Protein AF-A0A3C0A001-F1 (afdb_monomer_lite)

Foldseek 3Di:
DWDWEAPDAQKIKIFDDPDPPDPQDHDDPPQWQFKFKWKAWPEDDPDPVRIDTDDTDRHPIDMDRHPDQAWTKMKMWIFTAGPVRDTDDIDDIDIYTHGD

Radius of gyration: 13.34 Å; chains: 1; bounding box: 35×30×30 Å

Secondary structure (DSSP, 8-state):
-EEEEEEETTEEEEEE-SSTTS-TTPPPPTTEEEEEEEEEETSS-SSGGGPEEEEEESSSPEEEE---SS-EEEEEEEEEEETT--EEEE---EEEEE--

pLDDT: mean 88.62, std 11.69, range [46.75, 97.75]

Sequence (100 aa):
MIKALCTGPKTVRIDWSPSHDSGDSAALPKGIDGVAIWVADGGIPSTKDKWRFLALDTNSPYIHNVRNDMTVTLAYKAQWFDKKKRMGPFGDPVIVAVTP

Structure (mmCIF, N/CA/C/O backbone):
data_AF-A0A3C0A001-F1
#
_entry.id   AF-A0A3C0A001-F1
#
loop_
_atom_site.group_PDB
_atom_site.id
_atom_site.type_symbol
_atom_site.label_atom_id
_atom_site.label_alt_id
_atom_site.label_comp_id
_atom_site.label_asym_id
_atom_site.label_entity_id
_atom_site.label_seq_id
_atom_site.pdbx_PDB_ins_code
_atom_site.Cartn_x
_atom_site.Cartn_y
_atom_site.Cartn_z
_atom_site.occupancy
_atom_site.B_iso_or_equiv
_atom_site.auth_seq_id
_atom_site.auth_comp_id
_atom_site.auth_asym_id
_atom_site.auth_atom_id
_atom_site.pdbx_PDB_model_num
ATOM 1 N N . MET A 1 1 ? 10.011 4.326 -0.709 1.00 74.88 1 MET A N 1
ATOM 2 C CA . MET A 1 1 ? 9.176 3.713 0.340 1.00 74.88 1 MET A CA 1
ATOM 3 C C . MET A 1 1 ? 7.840 4.452 0.388 1.00 74.88 1 MET A C 1
ATOM 5 O O . MET A 1 1 ? 7.726 5.491 -0.255 1.00 74.88 1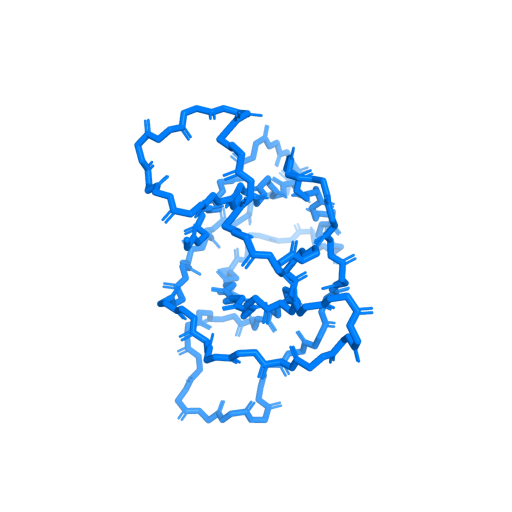 MET A O 1
ATOM 9 N N . ILE A 1 2 ? 6.826 3.890 1.052 1.00 88.31 2 ILE A N 1
ATOM 10 C CA . ILE A 1 2 ? 5.446 4.389 0.980 1.00 88.31 2 ILE A CA 1
ATOM 11 C C . ILE A 1 2 ? 5.108 5.386 2.092 1.00 88.31 2 ILE A C 1
ATOM 13 O O . ILE A 1 2 ? 5.662 5.321 3.187 1.00 88.31 2 ILE A O 1
ATOM 17 N N . LYS A 1 3 ? 4.151 6.266 1.812 1.00 91.31 3 LYS A N 1
ATOM 18 C CA . LYS A 1 3 ? 3.402 7.082 2.771 1.00 91.31 3 LYS A CA 1
ATOM 19 C C . LYS A 1 3 ? 1.920 6.815 2.532 1.00 91.31 3 LYS A C 1
ATOM 21 O O . LYS A 1 3 ? 1.510 6.625 1.393 1.00 91.31 3 LYS A O 1
ATOM 26 N N . ALA A 1 4 ? 1.119 6.778 3.589 1.00 92.38 4 ALA A N 1
ATOM 27 C CA . ALA A 1 4 ? -0.319 6.587 3.464 1.00 92.38 4 ALA A CA 1
ATOM 28 C C . ALA A 1 4 ? -1.052 7.607 4.333 1.00 92.38 4 ALA A C 1
ATOM 30 O O . ALA A 1 4 ? -0.659 7.842 5.475 1.00 92.38 4 ALA A O 1
ATOM 31 N N . LEU A 1 5 ? -2.093 8.225 3.780 1.00 93.12 5 LEU A N 1
ATOM 32 C CA . LEU A 1 5 ? -2.885 9.256 4.443 1.00 93.12 5 LEU A CA 1
ATOM 33 C C . LEU A 1 5 ? -4.372 9.029 4.175 1.00 93.12 5 LEU A C 1
ATOM 35 O O . LEU A 1 5 ? -4.767 8.724 3.052 1.00 93.12 5 LEU A O 1
ATOM 39 N N . CYS A 1 6 ? -5.206 9.213 5.199 1.00 92.50 6 CYS A N 1
ATOM 40 C CA . CYS A 1 6 ? -6.654 9.282 5.022 1.00 92.50 6 CYS A CA 1
ATOM 41 C C . CYS A 1 6 ? -6.998 10.644 4.403 1.00 92.50 6 CYS A C 1
ATOM 43 O O . CYS A 1 6 ? -6.782 11.675 5.037 1.00 92.50 6 CYS A O 1
ATOM 45 N N . THR A 1 7 ? -7.485 10.664 3.162 1.00 91.81 7 THR A N 1
ATOM 46 C CA . THR A 1 7 ? -7.760 11.904 2.407 1.00 91.81 7 THR A CA 1
ATOM 47 C C . THR A 1 7 ? -9.244 12.230 2.291 1.00 91.81 7 THR A C 1
ATOM 49 O O . THR A 1 7 ? -9.606 13.292 1.791 1.00 91.81 7 THR A O 1
ATOM 52 N N . GLY A 1 8 ? -10.110 11.342 2.769 1.00 88.31 8 GLY A N 1
ATOM 53 C CA . GLY A 1 8 ? -11.545 11.563 2.835 1.00 88.31 8 GLY A CA 1
ATOM 54 C C . GLY A 1 8 ? -12.261 10.391 3.500 1.00 88.31 8 GLY A C 1
ATOM 55 O O . GLY A 1 8 ? -11.602 9.423 3.895 1.00 88.31 8 GLY A O 1
ATOM 56 N N . PRO A 1 9 ? -13.600 10.462 3.589 1.00 89.31 9 PRO A N 1
ATOM 57 C CA . PRO A 1 9 ? -14.436 9.359 4.043 1.00 89.31 9 PRO A CA 1
ATOM 58 C C . PRO A 1 9 ? -14.030 8.072 3.330 1.00 89.31 9 PRO A C 1
ATOM 60 O O . PRO A 1 9 ? -14.026 8.011 2.094 1.00 89.31 9 PRO A O 1
ATOM 63 N N . LYS A 1 10 ? -13.609 7.065 4.100 1.00 92.12 10 LYS A N 1
ATOM 64 C CA . LYS A 1 10 ? -13.247 5.735 3.588 1.00 92.12 10 LYS A CA 1
ATOM 65 C C . LYS A 1 10 ? -12.151 5.725 2.514 1.00 92.12 10 LYS A C 1
ATOM 67 O O . LYS A 1 10 ? -12.029 4.749 1.777 1.00 92.12 10 LYS A O 1
ATOM 72 N N . THR A 1 11 ? -11.344 6.777 2.411 1.00 94.56 11 THR A N 1
ATOM 73 C CA . THR A 1 11 ? -10.388 6.933 1.310 1.00 94.56 11 THR A CA 1
ATOM 74 C C . THR A 1 11 ? -8.976 7.104 1.841 1.00 94.56 11 THR A C 1
ATOM 76 O O . THR A 1 11 ? -8.685 8.047 2.577 1.00 94.56 11 THR A O 1
ATOM 79 N N . VAL A 1 12 ? -8.081 6.202 1.433 1.00 95.75 12 VAL A N 1
ATOM 80 C CA . VAL A 1 12 ? -6.651 6.273 1.750 1.00 95.75 12 VAL A CA 1
ATOM 81 C C . VAL A 1 12 ? -5.858 6.516 0.476 1.00 95.75 12 VAL A C 1
ATOM 83 O O . VAL A 1 12 ? -5.905 5.715 -0.458 1.00 95.75 12 VAL A O 1
ATOM 86 N N . ARG A 1 13 ? -5.089 7.602 0.461 1.00 95.25 13 ARG A N 1
ATOM 87 C CA . ARG A 1 13 ? -4.069 7.870 -0.550 1.00 95.25 13 ARG A CA 1
ATOM 88 C C . ARG A 1 13 ? -2.762 7.217 -0.117 1.00 95.25 13 ARG A C 1
ATOM 90 O O . ARG A 1 13 ? -2.313 7.443 1.005 1.00 95.25 13 ARG A O 1
ATOM 97 N N . ILE A 1 14 ? -2.169 6.417 -0.997 1.00 94.25 14 ILE A N 1
ATOM 98 C CA . ILE A 1 14 ? -0.883 5.754 -0.786 1.00 94.25 14 ILE A CA 1
ATOM 99 C C . ILE A 1 14 ? 0.104 6.300 -1.811 1.00 94.25 14 ILE A C 1
ATOM 101 O O . ILE A 1 14 ? 0.066 5.942 -2.988 1.00 94.25 14 ILE A O 1
ATOM 105 N N . ASP A 1 15 ? 0.990 7.163 -1.341 1.00 91.88 15 ASP A N 1
ATOM 106 C CA . ASP A 1 15 ? 2.086 7.712 -2.120 1.00 91.88 15 ASP A CA 1
ATOM 107 C C . ASP A 1 15 ? 3.299 6.795 -2.016 1.00 91.88 15 ASP A C 1
ATOM 109 O O . ASP A 1 15 ? 3.634 6.287 -0.941 1.00 91.88 15 ASP A O 1
ATOM 113 N N . TRP A 1 16 ? 3.996 6.598 -3.126 1.00 88.06 16 TRP A N 1
ATOM 114 C CA . TRP A 1 16 ? 5.253 5.873 -3.128 1.00 88.06 16 TRP A CA 1
ATOM 115 C C . TRP A 1 16 ? 6.268 6.558 -4.026 1.00 88.06 16 TRP A C 1
ATOM 117 O O . TRP A 1 16 ? 5.984 7.015 -5.127 1.00 88.06 16 TRP A O 1
ATOM 127 N N . SER A 1 17 ? 7.495 6.619 -3.530 1.00 81.75 17 SER A N 1
ATOM 128 C CA . SER A 1 17 ? 8.606 7.267 -4.213 1.00 81.75 17 SER A CA 1
ATOM 129 C C . SER A 1 17 ? 9.919 6.601 -3.808 1.00 81.75 17 SER A C 1
ATOM 131 O O . SER A 1 17 ? 10.007 5.979 -2.743 1.00 81.75 17 SER A O 1
ATOM 133 N N . PRO A 1 18 ? 10.970 6.679 -4.631 1.00 70.69 18 PRO A N 1
ATOM 134 C CA . PRO A 1 18 ? 12.287 6.189 -4.240 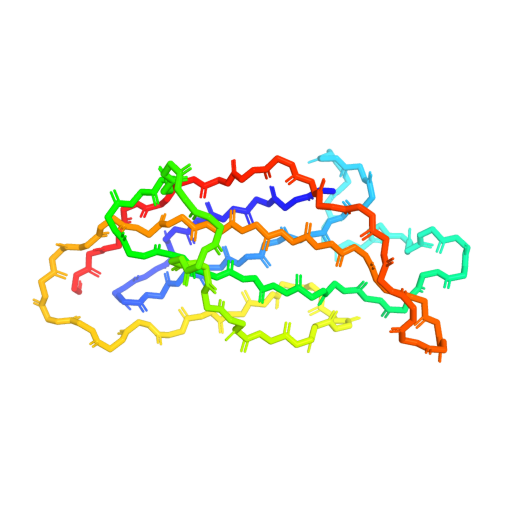1.00 70.69 18 PRO A CA 1
ATOM 135 C C . PRO A 1 18 ? 12.928 6.982 -3.094 1.00 70.69 18 PRO A C 1
ATOM 137 O O . PRO A 1 18 ? 13.655 6.386 -2.304 1.00 70.69 18 PRO A O 1
ATOM 140 N N . SER A 1 19 ? 12.610 8.270 -2.939 1.00 62.97 19 SER A N 1
ATOM 141 C CA . SER A 1 19 ? 13.005 9.096 -1.793 1.00 62.97 19 SER A CA 1
ATOM 142 C C . SER A 1 19 ? 11.771 9.690 -1.115 1.00 62.97 19 SER A C 1
ATOM 144 O O . SER A 1 19 ? 10.874 10.199 -1.780 1.00 62.97 19 SER A O 1
ATOM 146 N N . HIS A 1 20 ? 11.706 9.639 0.219 1.00 52.66 20 HIS A N 1
ATOM 147 C CA . HIS A 1 20 ? 10.542 10.117 0.985 1.00 52.66 20 HIS A CA 1
ATOM 148 C C . HIS A 1 20 ? 10.218 11.607 0.761 1.00 52.66 20 HIS A C 1
ATOM 150 O O . HIS A 1 20 ? 9.099 12.021 1.068 1.00 52.66 20 HIS A O 1
ATOM 156 N N . ASP A 1 21 ? 11.162 12.383 0.221 1.00 53.06 21 ASP A N 1
ATOM 157 C CA . ASP A 1 21 ? 11.103 13.848 0.134 1.00 53.06 21 ASP A CA 1
ATOM 158 C C . ASP A 1 21 ? 10.858 14.387 -1.276 1.00 53.06 21 ASP A C 1
ATOM 160 O O . ASP A 1 21 ? 10.612 15.578 -1.457 1.00 53.06 21 ASP A O 1
ATOM 164 N N . SER A 1 22 ? 10.911 13.537 -2.298 1.00 46.75 22 SER A N 1
ATOM 165 C CA . SER A 1 22 ? 10.537 13.958 -3.640 1.00 46.75 22 SER A CA 1
ATOM 166 C C . SER A 1 22 ? 9.018 13.936 -3.759 1.00 46.75 22 SER A C 1
ATOM 168 O O . SER A 1 22 ? 8.419 12.865 -3.641 1.00 46.75 22 SER A O 1
ATOM 170 N N . GLY A 1 23 ? 8.416 15.105 -3.997 1.00 51.62 23 GLY A N 1
ATOM 171 C CA . GLY A 1 23 ? 7.009 15.238 -4.386 1.00 51.62 23 GLY A CA 1
ATOM 172 C C . GLY A 1 23 ? 6.646 14.394 -5.616 1.00 51.62 23 GLY A C 1
ATOM 173 O O . GLY A 1 23 ? 7.509 13.722 -6.177 1.00 51.62 23 GLY A O 1
ATOM 174 N N . ASP A 1 24 ? 5.371 14.461 -6.010 1.00 53.00 24 ASP A N 1
ATOM 175 C CA . ASP A 1 24 ? 4.575 13.604 -6.922 1.00 53.00 24 ASP A CA 1
ATOM 176 C C . ASP A 1 24 ? 5.185 13.119 -8.269 1.00 53.00 24 ASP A C 1
ATOM 178 O O . ASP A 1 24 ? 4.472 12.588 -9.117 1.00 53.00 24 ASP A O 1
ATOM 182 N N . SER A 1 25 ? 6.479 13.274 -8.548 1.00 52.00 25 SER A N 1
ATOM 183 C CA . SER A 1 25 ? 7.112 12.882 -9.814 1.00 52.00 25 SER A CA 1
ATOM 184 C C . SER A 1 25 ? 8.609 12.557 -9.704 1.00 52.00 25 SER A C 1
ATOM 186 O O . SER A 1 25 ? 9.374 12.847 -10.625 1.00 52.00 25 SER A O 1
ATOM 188 N N . ALA A 1 26 ? 9.077 11.945 -8.609 1.00 61.94 26 ALA A N 1
ATOM 189 C CA . ALA A 1 26 ? 10.418 11.354 -8.651 1.00 61.94 26 ALA A CA 1
ATOM 190 C C . ALA A 1 26 ? 10.477 10.238 -9.694 1.00 61.94 26 ALA A C 1
ATOM 192 O O . ALA A 1 26 ? 9.698 9.285 -9.650 1.00 61.94 26 ALA A O 1
ATOM 193 N N . ALA A 1 27 ? 11.453 10.334 -10.597 1.00 66.56 27 ALA A N 1
ATOM 194 C CA . ALA A 1 27 ? 11.753 9.260 -11.524 1.00 66.56 27 ALA A CA 1
ATOM 195 C C . ALA A 1 27 ? 11.996 7.961 -10.744 1.00 66.56 27 ALA A C 1
ATOM 197 O O . ALA A 1 27 ? 12.795 7.926 -9.803 1.00 66.56 27 ALA A O 1
ATOM 198 N N . LEU A 1 28 ? 11.305 6.892 -11.144 1.00 74.81 28 LEU A N 1
ATOM 199 C CA . LEU A 1 28 ? 11.535 5.560 -10.600 1.00 74.81 28 LEU A CA 1
ATOM 200 C C . LEU A 1 28 ? 13.021 5.180 -10.732 1.00 74.81 28 LEU A C 1
ATOM 202 O O . LEU A 1 28 ? 13.649 5.505 -11.747 1.00 74.81 28 LEU A O 1
ATOM 206 N N . PRO A 1 29 ? 13.599 4.453 -9.757 1.00 75.56 29 PRO A N 1
ATOM 207 C CA . PRO A 1 29 ? 14.950 3.934 -9.895 1.00 75.56 29 PRO A CA 1
ATOM 208 C C . PRO A 1 29 ? 15.076 3.083 -11.157 1.00 75.56 29 PRO A C 1
ATOM 210 O O . PRO A 1 29 ? 14.142 2.380 -11.555 1.00 75.56 29 PRO A O 1
ATOM 213 N N . LYS A 1 30 ? 16.256 3.106 -11.781 1.00 82.00 30 LYS A N 1
ATOM 214 C CA . LYS A 1 30 ? 16.505 2.355 -13.014 1.00 82.00 30 LYS A CA 1
ATOM 215 C C . LYS A 1 30 ? 16.148 0.876 -12.830 1.00 82.00 30 LYS A C 1
ATOM 217 O O . LYS A 1 30 ? 16.686 0.200 -11.961 1.00 82.00 30 LYS A O 1
ATOM 222 N N . GLY A 1 31 ? 15.278 0.372 -13.704 1.00 84.94 31 GLY A N 1
ATOM 223 C CA . GLY A 1 31 ? 14.858 -1.031 -13.720 1.00 84.94 31 GLY A CA 1
ATOM 224 C C . GLY A 1 31 ? 13.609 -1.336 -12.894 1.00 84.94 31 GLY A C 1
ATOM 225 O O . GLY A 1 31 ? 13.060 -2.422 -13.060 1.00 84.94 31 GLY A O 1
ATOM 226 N N . ILE A 1 32 ? 13.125 -0.395 -12.083 1.00 89.06 32 ILE A N 1
ATOM 227 C CA . ILE A 1 32 ? 11.860 -0.523 -11.357 1.00 89.06 32 ILE A CA 1
ATOM 228 C C . ILE A 1 32 ? 10.694 -0.126 -12.263 1.00 89.06 32 ILE A C 1
ATOM 230 O O . ILE A 1 32 ? 10.798 0.807 -13.055 1.00 89.06 32 ILE A O 1
ATOM 234 N N . ASP A 1 33 ? 9.603 -0.877 -12.155 1.00 91.38 33 ASP A N 1
ATOM 235 C CA . ASP A 1 33 ? 8.378 -0.706 -12.941 1.00 91.38 33 ASP A CA 1
ATOM 236 C C . ASP A 1 33 ? 7.202 -0.240 -12.062 1.00 91.38 33 ASP A C 1
ATOM 238 O O . ASP A 1 33 ? 6.290 0.411 -12.555 1.00 91.38 33 ASP A O 1
ATOM 242 N N . GLY A 1 34 ? 7.233 -0.518 -10.752 1.00 92.12 34 GLY A N 1
ATOM 243 C CA . GLY A 1 34 ? 6.210 -0.074 -9.803 1.00 92.12 34 GLY A CA 1
ATOM 244 C C . GLY A 1 34 ? 6.337 -0.730 -8.427 1.00 92.12 34 GLY A C 1
ATOM 245 O O . GLY A 1 34 ? 7.395 -1.266 -8.079 1.00 92.12 34 GLY A O 1
ATOM 246 N N . VAL A 1 35 ? 5.254 -0.705 -7.648 1.00 94.00 35 VAL A N 1
ATOM 247 C CA . VAL A 1 35 ? 5.159 -1.302 -6.306 1.00 94.00 35 VAL A CA 1
ATOM 248 C C . VAL A 1 35 ? 4.033 -2.323 -6.187 1.00 94.00 35 VAL A C 1
ATOM 250 O O . VAL A 1 35 ? 2.928 -2.131 -6.684 1.00 94.00 35 VAL A O 1
ATOM 253 N N . ALA A 1 36 ? 4.293 -3.410 -5.466 1.00 96.56 36 ALA A N 1
ATOM 254 C CA . ALA A 1 36 ? 3.254 -4.301 -4.971 1.00 96.56 36 ALA A CA 1
ATOM 255 C C . ALA A 1 36 ? 2.835 -3.838 -3.574 1.00 96.56 36 ALA A C 1
ATOM 257 O O . ALA A 1 36 ? 3.648 -3.883 -2.649 1.00 96.56 36 ALA A O 1
ATOM 258 N N . ILE A 1 37 ? 1.585 -3.405 -3.432 1.00 97.19 37 ILE A N 1
ATOM 259 C CA . ILE A 1 37 ? 1.008 -2.880 -2.194 1.00 97.19 37 ILE A CA 1
ATOM 260 C C . ILE A 1 37 ? 0.257 -3.998 -1.476 1.00 97.19 37 ILE A C 1
ATOM 262 O O . ILE A 1 37 ? -0.470 -4.783 -2.087 1.00 97.19 37 ILE A O 1
ATOM 266 N N . TRP A 1 38 ? 0.430 -4.049 -0.162 1.00 97.75 38 TRP A N 1
ATOM 267 C CA . TRP A 1 38 ? -0.199 -5.009 0.732 1.00 97.75 38 TRP A CA 1
ATOM 268 C C . TRP A 1 38 ? -0.852 -4.268 1.890 1.00 97.75 38 TRP A C 1
ATOM 270 O O . TRP A 1 38 ? -0.338 -3.241 2.332 1.00 97.75 38 TRP A O 1
ATOM 280 N N . VAL A 1 39 ? -1.954 -4.812 2.395 1.00 97.62 39 VAL A N 1
ATOM 281 C CA . VAL A 1 39 ? -2.748 -4.235 3.482 1.00 97.62 39 VAL A CA 1
ATOM 282 C C . VAL A 1 39 ? -2.997 -5.266 4.581 1.00 97.62 39 VAL A C 1
ATOM 284 O O . VAL A 1 39 ? -3.134 -6.456 4.300 1.00 97.62 39 VAL A O 1
ATOM 287 N N . ALA A 1 40 ? -3.056 -4.817 5.827 1.00 97.44 40 ALA A N 1
ATOM 288 C CA . ALA A 1 40 ? -3.493 -5.601 6.973 1.00 97.44 40 ALA A CA 1
ATOM 289 C C . ALA A 1 40 ? -4.470 -4.782 7.826 1.00 97.44 40 ALA A C 1
ATOM 291 O O . ALA A 1 40 ? -4.330 -3.564 7.953 1.00 97.44 40 ALA A O 1
ATOM 292 N N . ASP A 1 41 ? -5.451 -5.463 8.409 1.00 94.81 41 ASP A N 1
ATOM 293 C CA . ASP A 1 41 ? -6.444 -4.861 9.295 1.00 94.81 41 ASP A CA 1
ATOM 294 C C . ASP A 1 41 ? -5.944 -4.908 10.751 1.00 94.81 41 ASP A C 1
ATOM 296 O O . ASP A 1 41 ? -5.306 -5.876 11.164 1.00 94.81 41 ASP A O 1
ATOM 300 N N . GLY A 1 42 ? -6.235 -3.872 11.542 1.00 94.00 42 GLY A N 1
ATOM 301 C CA . GLY A 1 42 ? -5.872 -3.808 12.964 1.00 94.00 42 GLY A CA 1
ATOM 302 C C . GLY A 1 42 ? -4.440 -3.342 13.264 1.00 94.00 42 GLY A C 1
ATOM 303 O O . GLY A 1 42 ? -3.991 -3.478 14.399 1.00 94.00 42 GLY A O 1
ATOM 304 N N . GLY A 1 43 ? -3.724 -2.775 12.288 1.00 94.75 43 GLY A N 1
ATOM 305 C CA . GLY A 1 43 ? -2.338 -2.307 12.447 1.00 94.75 43 GLY A CA 1
ATOM 306 C C . GLY A 1 43 ? -1.297 -3.283 11.887 1.00 94.75 43 GLY A C 1
ATOM 307 O O . GLY A 1 43 ? -1.623 -4.134 11.063 1.00 94.75 43 GLY A O 1
ATOM 308 N N . ILE A 1 44 ? -0.021 -3.120 12.267 1.00 96.12 44 ILE A N 1
ATOM 309 C CA . ILE A 1 44 ? 1.076 -3.973 11.774 1.00 96.12 44 ILE A CA 1
ATOM 310 C C . ILE A 1 44 ? 0.949 -5.357 12.430 1.00 96.12 44 ILE A C 1
ATOM 312 O O . ILE A 1 44 ? 1.135 -5.466 13.643 1.00 96.12 44 ILE A 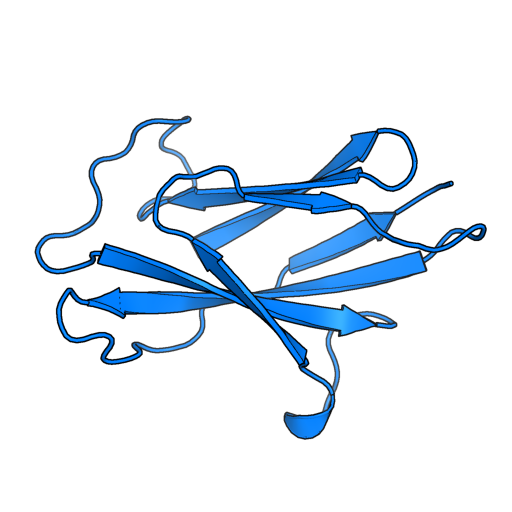O 1
ATOM 316 N N . PRO A 1 45 ? 0.659 -6.426 11.669 1.00 94.88 45 PRO A N 1
ATOM 317 C CA . PRO A 1 45 ? 0.498 -7.752 12.241 1.00 94.88 45 PRO A CA 1
ATOM 318 C C . PRO A 1 45 ? 1.855 -8.360 12.615 1.00 94.88 45 PRO A C 1
ATOM 320 O O . PRO A 1 45 ? 2.854 -8.172 11.917 1.00 94.88 45 PRO A O 1
ATOM 323 N N . SER A 1 46 ? 1.875 -9.161 13.683 1.00 91.75 46 SER A N 1
ATOM 324 C CA . SER A 1 46 ? 3.051 -9.932 14.116 1.00 91.75 46 SER A CA 1
ATOM 325 C C . SER A 1 46 ? 3.367 -11.117 13.196 1.00 91.75 46 SER A C 1
ATOM 327 O O . SER A 1 46 ? 4.492 -11.619 13.194 1.00 91.75 46 SER A O 1
ATOM 329 N N . THR A 1 47 ? 2.397 -11.559 12.391 1.00 89.88 47 THR A N 1
ATOM 330 C CA . THR A 1 47 ? 2.525 -12.701 11.482 1.00 89.88 47 THR A CA 1
ATOM 331 C C . THR A 1 47 ? 2.347 -12.289 10.020 1.00 89.88 47 THR A C 1
ATOM 333 O O . THR A 1 47 ? 1.602 -11.369 9.672 1.00 89.88 47 THR A O 1
ATOM 336 N N . LYS A 1 48 ? 3.081 -12.960 9.122 1.00 87.50 48 LYS A N 1
ATOM 337 C CA . LYS A 1 48 ? 3.141 -12.587 7.698 1.00 87.50 48 LYS A CA 1
ATOM 338 C C . LYS A 1 48 ? 1.858 -12.915 6.921 1.00 87.50 48 LYS A C 1
ATOM 340 O O . LYS A 1 48 ? 1.586 -12.242 5.934 1.00 87.50 48 LYS A O 1
ATOM 345 N N . ASP A 1 49 ? 1.089 -13.903 7.367 1.00 92.50 49 ASP A N 1
ATOM 346 C CA . ASP A 1 49 ? -0.147 -14.412 6.748 1.00 92.50 49 ASP A CA 1
ATOM 347 C C . ASP A 1 49 ? -1.322 -13.425 6.800 1.00 92.50 49 ASP A C 1
ATOM 349 O O . ASP A 1 49 ? -2.270 -13.548 6.030 1.00 92.50 49 ASP A O 1
ATOM 353 N N . LYS A 1 50 ? -1.262 -12.424 7.685 1.00 95.19 50 LYS A N 1
ATOM 354 C CA . LYS A 1 50 ? -2.310 -11.401 7.821 1.00 95.19 50 LYS A CA 1
ATOM 355 C C . LYS A 1 50 ? -2.226 -10.292 6.776 1.00 95.19 50 LYS A C 1
ATOM 357 O O . LYS A 1 50 ? -3.163 -9.511 6.640 1.00 95.19 50 LYS A O 1
ATOM 362 N N . TRP A 1 51 ? -1.122 -10.217 6.034 1.00 96.88 51 TRP A N 1
ATOM 363 C CA . TRP A 1 51 ? -0.982 -9.272 4.934 1.00 96.88 51 TRP A CA 1
ATOM 364 C C . TRP A 1 51 ? -1.722 -9.779 3.699 1.00 96.88 51 TRP A C 1
ATOM 366 O O . TRP A 1 51 ? -1.401 -10.836 3.159 1.00 96.88 51 TRP A O 1
ATOM 376 N N . ARG A 1 52 ? -2.669 -8.985 3.208 1.00 96.94 52 ARG A N 1
ATOM 377 C CA . ARG A 1 52 ? -3.411 -9.240 1.974 1.00 96.94 52 ARG A CA 1
ATOM 378 C C . ARG A 1 52 ? -2.817 -8.417 0.842 1.00 96.94 52 ARG A C 1
ATOM 380 O O . ARG A 1 52 ? -2.515 -7.238 1.019 1.00 96.94 52 ARG A O 1
ATOM 387 N N . PHE A 1 53 ? -2.650 -9.037 -0.321 1.00 96.62 53 PHE A N 1
ATOM 388 C CA . PHE A 1 53 ? -2.265 -8.313 -1.526 1.00 96.62 53 PHE A CA 1
ATOM 389 C C . PHE A 1 53 ? -3.379 -7.335 -1.908 1.00 96.62 53 PHE A C 1
ATOM 391 O O . PHE A 1 53 ? -4.550 -7.717 -1.923 1.00 96.62 53 PHE A O 1
ATOM 398 N N . LEU A 1 54 ? -3.011 -6.085 -2.186 1.00 96.31 54 LEU A N 1
ATOM 399 C CA . LEU A 1 54 ? -3.953 -5.032 -2.548 1.00 96.31 54 LEU A CA 1
ATOM 400 C C . LEU A 1 54 ? -3.888 -4.721 -4.043 1.00 96.31 54 LEU A C 1
ATOM 402 O O . LEU A 1 54 ? -4.901 -4.816 -4.730 1.00 96.31 54 LEU A O 1
ATOM 406 N N . ALA A 1 55 ? -2.705 -4.359 -4.547 1.00 96.44 55 ALA A N 1
ATOM 407 C CA . ALA A 1 55 ? -2.532 -3.953 -5.939 1.00 96.44 55 ALA A CA 1
ATOM 408 C C . ALA A 1 55 ? -1.071 -4.023 -6.403 1.00 96.44 55 ALA A C 1
ATOM 410 O O . ALA A 1 55 ? -0.141 -3.936 -5.598 1.00 96.44 55 ALA A O 1
ATOM 411 N N . LEU A 1 56 ? -0.882 -4.134 -7.721 1.00 95.38 56 LEU A N 1
ATOM 412 C CA . LEU A 1 56 ? 0.335 -3.676 -8.388 1.00 95.38 56 LEU A CA 1
ATOM 413 C C . LEU A 1 56 ? 0.045 -2.275 -8.901 1.00 95.38 56 LEU A C 1
ATOM 415 O O . LEU A 1 56 ? -0.897 -2.103 -9.672 1.00 95.38 56 LEU A O 1
ATOM 419 N N . ASP A 1 57 ? 0.852 -1.311 -8.494 1.00 93.81 57 ASP A N 1
ATOM 420 C CA . ASP A 1 57 ? 0.694 0.069 -8.917 1.00 93.81 57 ASP A CA 1
ATOM 421 C C . ASP A 1 57 ? 1.968 0.563 -9.598 1.00 93.81 57 ASP A C 1
ATOM 423 O O . ASP A 1 57 ? 3.076 0.372 -9.094 1.00 93.81 57 ASP A O 1
ATOM 427 N N . THR A 1 58 ? 1.810 1.148 -10.781 1.00 91.38 58 THR A N 1
ATOM 428 C CA . THR A 1 58 ? 2.911 1.699 -11.588 1.00 91.38 58 THR A CA 1
ATOM 429 C C . THR A 1 58 ? 2.845 3.218 -11.679 1.00 91.38 58 THR A C 1
ATOM 431 O O . THR A 1 58 ? 3.721 3.821 -12.294 1.00 91.38 58 THR A O 1
ATOM 434 N N . ASN A 1 59 ? 1.817 3.842 -11.092 1.00 87.69 59 ASN A N 1
ATOM 435 C CA . ASN A 1 59 ? 1.652 5.284 -11.092 1.00 87.69 59 ASN A CA 1
ATOM 436 C C . ASN A 1 59 ? 1.164 5.808 -9.730 1.00 87.69 59 ASN A C 1
ATOM 438 O O . ASN A 1 59 ? -0.027 5.769 -9.439 1.00 87.69 59 ASN A O 1
ATOM 442 N N . SER A 1 60 ? 2.090 6.335 -8.925 1.00 87.06 60 SER A N 1
ATOM 443 C CA . SER A 1 60 ? 1.762 6.969 -7.645 1.00 87.06 60 SER A CA 1
ATOM 444 C C . SER A 1 60 ? 0.916 8.232 -7.871 1.00 87.06 60 SER A C 1
ATOM 446 O O . SER A 1 60 ? 1.225 9.003 -8.781 1.00 87.06 60 SER A O 1
ATOM 448 N N . PRO A 1 61 ? -0.086 8.521 -7.023 1.00 91.69 61 PRO A N 1
ATOM 449 C CA . PRO A 1 61 ? -0.533 7.731 -5.873 1.00 91.69 61 PRO A CA 1
ATOM 450 C C . PRO A 1 61 ? -1.492 6.591 -6.238 1.00 91.69 61 PRO A C 1
ATOM 452 O O . PRO A 1 61 ? -2.324 6.711 -7.137 1.00 91.69 61 PRO A O 1
ATOM 455 N N . TYR A 1 62 ? -1.502 5.555 -5.400 1.00 93.88 62 TYR A N 1
ATOM 456 C CA . TYR A 1 62 ? -2.589 4.582 -5.378 1.00 93.88 62 TYR A CA 1
ATOM 457 C C . TYR A 1 62 ? -3.711 5.044 -4.440 1.00 93.88 62 TYR A C 1
ATOM 459 O O . TYR A 1 62 ? -3.458 5.431 -3.297 1.00 93.88 62 TYR A O 1
ATOM 467 N N . ILE A 1 63 ? -4.964 4.964 -4.893 1.00 95.44 63 ILE A N 1
ATOM 468 C CA . ILE A 1 63 ? -6.143 5.305 -4.086 1.00 95.44 63 ILE A CA 1
ATOM 469 C C . ILE A 1 63 ? -6.854 4.029 -3.641 1.00 95.44 63 ILE A C 1
ATOM 471 O O . ILE A 1 63 ? -7.396 3.284 -4.459 1.00 95.44 63 ILE A O 1
ATOM 475 N N . HIS A 1 64 ? -6.888 3.795 -2.329 1.00 95.75 64 HIS A N 1
ATOM 476 C CA . HIS A 1 64 ? -7.607 2.681 -1.726 1.00 95.75 64 HIS A CA 1
ATOM 477 C C . HIS A 1 64 ? -8.938 3.148 -1.126 1.00 95.75 64 HIS A C 1
ATOM 479 O O . HIS A 1 64 ? -8.965 3.911 -0.160 1.00 95.75 64 HIS A O 1
ATOM 485 N N . ASN A 1 65 ? -10.041 2.637 -1.678 1.00 95.12 65 ASN A N 1
ATOM 486 C CA . ASN A 1 65 ? -11.391 2.852 -1.158 1.00 95.12 65 ASN A CA 1
ATOM 487 C C . ASN A 1 65 ? -11.765 1.731 -0.175 1.00 95.12 65 ASN A C 1
ATOM 489 O O . ASN A 1 65 ? -11.939 0.576 -0.571 1.00 95.12 65 ASN A O 1
ATOM 493 N N . VAL A 1 66 ? -11.897 2.073 1.104 1.00 93.56 66 VAL A N 1
ATOM 494 C CA . VAL A 1 66 ? -12.169 1.150 2.209 1.00 93.56 66 VAL A CA 1
ATOM 495 C C . VAL A 1 66 ? -13.670 0.892 2.322 1.00 93.56 66 VAL A C 1
ATOM 497 O O . VAL A 1 66 ? -14.475 1.798 2.483 1.00 93.56 66 VAL A O 1
ATOM 500 N N . ARG A 1 67 ? -14.086 -0.371 2.276 1.00 87.62 67 ARG A N 1
ATOM 501 C CA . ARG A 1 67 ? -15.500 -0.746 2.433 1.00 87.62 67 ARG A CA 1
ATOM 502 C C . ARG A 1 67 ? -15.812 -1.042 3.899 1.00 87.62 67 ARG A C 1
ATOM 504 O O . ARG A 1 67 ? -16.037 -2.194 4.253 1.00 87.62 67 ARG A O 1
ATOM 511 N N . ASN A 1 68 ? -15.746 -0.026 4.756 1.00 84.31 68 ASN A N 1
ATOM 512 C CA . ASN A 1 68 ? -16.111 -0.149 6.168 1.00 84.31 68 ASN A CA 1
ATOM 513 C C . ASN A 1 68 ? -16.912 1.076 6.625 1.00 84.31 68 ASN A C 1
ATOM 515 O O . ASN A 1 68 ? -16.602 2.193 6.220 1.00 84.31 68 ASN A O 1
ATOM 519 N N . ASP A 1 69 ? -17.937 0.854 7.445 1.00 86.56 69 ASP A N 1
ATOM 520 C CA . ASP A 1 69 ? -18.826 1.894 7.980 1.00 86.56 69 ASP A CA 1
ATOM 521 C C . ASP A 1 69 ? -18.430 2.342 9.396 1.00 86.56 69 ASP A C 1
ATOM 523 O O . ASP A 1 69 ? -19.067 3.215 9.978 1.00 86.56 69 ASP A O 1
ATOM 527 N N . MET A 1 70 ? -17.362 1.763 9.945 1.00 88.75 70 MET A N 1
ATOM 528 C CA . MET A 1 70 ? -16.764 2.145 11.220 1.00 88.75 70 MET A CA 1
ATOM 529 C C . MET A 1 70 ? -15.327 2.621 11.021 1.00 88.75 70 MET A C 1
ATOM 531 O O . MET A 1 70 ? -14.665 2.264 10.043 1.00 88.75 70 MET A O 1
ATOM 535 N N . THR A 1 71 ? -14.826 3.391 11.987 1.00 90.06 71 THR A N 1
ATOM 536 C CA . THR A 1 71 ? -13.407 3.744 12.038 1.00 90.06 71 THR A CA 1
ATOM 537 C C . THR A 1 71 ? -12.559 2.479 12.136 1.00 90.06 71 THR A C 1
ATOM 539 O O . THR A 1 71 ? -12.777 1.649 13.019 1.00 90.06 71 THR A O 1
ATOM 542 N N . 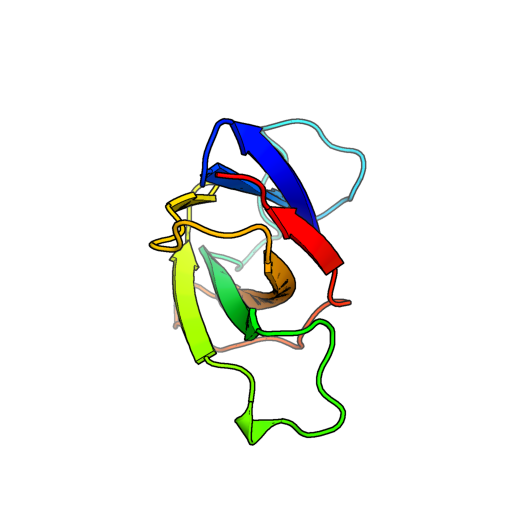VAL A 1 72 ? -11.569 2.345 11.254 1.00 94.25 72 VAL A N 1
ATOM 543 C CA . VAL A 1 72 ? -10.648 1.204 11.225 1.00 94.25 72 VAL A CA 1
ATOM 544 C C . VAL A 1 72 ? -9.197 1.637 11.172 1.00 94.25 72 VAL A C 1
ATOM 546 O O . VAL A 1 72 ? -8.845 2.627 10.539 1.00 94.25 72 VAL A O 1
ATOM 549 N N . THR A 1 73 ? -8.335 0.840 11.792 1.00 96.38 73 THR A N 1
ATOM 550 C CA . THR A 1 73 ? -6.883 0.981 11.675 1.00 96.38 73 THR A CA 1
ATOM 551 C C . THR A 1 73 ? -6.376 0.010 10.623 1.00 96.38 73 THR A C 1
ATOM 553 O O . THR A 1 73 ? -6.568 -1.199 10.756 1.00 96.38 73 THR A O 1
ATOM 556 N N . LEU A 1 74 ? -5.706 0.524 9.596 1.00 96.81 74 LEU A N 1
ATOM 557 C CA . LEU A 1 74 ? -5.095 -0.265 8.532 1.00 96.81 74 LEU A CA 1
ATOM 558 C C . LEU A 1 74 ? -3.582 -0.076 8.553 1.00 96.81 74 LEU A C 1
ATOM 560 O O . LEU A 1 74 ? -3.094 1.029 8.782 1.00 96.81 74 LEU A O 1
ATOM 564 N N . ALA A 1 75 ? -2.841 -1.143 8.278 1.00 97.62 75 ALA A N 1
ATOM 565 C CA . ALA A 1 75 ? -1.427 -1.055 7.957 1.00 97.62 75 ALA A CA 1
ATOM 566 C C . ALA A 1 75 ? -1.199 -1.346 6.478 1.00 97.62 75 ALA A C 1
ATOM 568 O O . ALA A 1 75 ? -1.833 -2.232 5.907 1.00 97.62 75 ALA A O 1
ATOM 569 N N . TYR A 1 76 ? -0.254 -0.634 5.878 1.00 97.31 76 TYR A N 1
ATOM 570 C CA . TYR A 1 76 ? 0.186 -0.836 4.506 1.00 97.31 76 TYR A CA 1
ATOM 571 C C . TYR A 1 76 ? 1.675 -1.120 4.477 1.00 97.31 76 TYR A C 1
ATOM 573 O O . TYR A 1 76 ? 2.434 -0.562 5.263 1.00 97.31 76 TYR A O 1
ATOM 581 N N . LYS A 1 77 ? 2.107 -1.952 3.537 1.00 95.75 77 LYS A N 1
ATOM 582 C CA . LYS A 1 77 ? 3.517 -2.091 3.164 1.00 95.75 77 LYS A CA 1
ATOM 583 C C . LYS A 1 77 ? 3.615 -2.281 1.664 1.00 95.75 77 LYS A C 1
ATOM 585 O O . LYS A 1 77 ? 2.653 -2.710 1.025 1.00 95.75 77 LYS A O 1
ATOM 590 N N . ALA A 1 78 ? 4.788 -2.020 1.109 1.00 95.31 78 ALA A N 1
ATOM 591 C CA . ALA A 1 78 ? 5.024 -2.288 -0.296 1.00 95.31 78 ALA A CA 1
ATOM 592 C C . ALA A 1 78 ? 6.431 -2.807 -0.559 1.00 95.31 78 ALA A C 1
ATOM 594 O O . ALA A 1 78 ? 7.340 -2.622 0.249 1.00 95.31 78 ALA A O 1
ATOM 595 N N . GLN A 1 79 ? 6.589 -3.444 -1.709 1.00 94.19 79 GLN A N 1
ATOM 596 C CA . GLN A 1 79 ? 7.873 -3.854 -2.261 1.00 94.19 79 GLN A CA 1
ATOM 597 C C . GLN A 1 79 ? 7.945 -3.408 -3.718 1.00 94.19 79 GLN A C 1
ATOM 599 O O . GLN A 1 79 ? 6.943 -3.465 -4.434 1.00 94.19 79 GLN A O 1
ATOM 604 N N . TRP A 1 80 ? 9.117 -2.962 -4.158 1.00 92.88 80 TRP A N 1
ATOM 605 C CA . TRP A 1 80 ? 9.334 -2.635 -5.564 1.00 92.88 80 TRP A CA 1
ATOM 606 C C . TRP A 1 80 ? 9.250 -3.895 -6.424 1.00 92.88 80 TRP A C 1
ATOM 608 O O . TRP A 1 80 ? 9.653 -4.972 -5.984 1.00 92.88 80 TRP A O 1
ATOM 618 N N . PHE A 1 81 ? 8.790 -3.759 -7.662 1.00 94.38 81 PHE A N 1
ATOM 619 C CA . PHE A 1 81 ? 8.964 -4.787 -8.680 1.00 94.38 81 PHE A CA 1
ATOM 620 C C . PHE A 1 81 ? 9.606 -4.208 -9.936 1.00 94.38 81 PHE A C 1
ATOM 622 O O . PHE A 1 81 ? 9.446 -3.030 -10.262 1.00 94.38 81 PHE A O 1
ATOM 629 N N . ASP A 1 82 ? 10.342 -5.049 -10.652 1.00 93.50 82 ASP A N 1
ATOM 630 C CA . ASP A 1 82 ? 10.954 -4.680 -11.924 1.00 93.50 82 ASP A CA 1
ATOM 631 C C . ASP A 1 82 ? 10.049 -4.983 -13.131 1.00 93.50 82 ASP A C 1
ATOM 633 O O . ASP A 1 82 ? 8.965 -5.553 -13.005 1.00 93.50 82 ASP A O 1
ATOM 637 N N . LYS A 1 83 ? 10.519 -4.665 -14.342 1.00 90.50 83 LYS A N 1
ATOM 638 C CA . LYS A 1 83 ? 9.784 -4.936 -15.596 1.00 90.50 83 LYS A CA 1
ATOM 639 C C . LYS A 1 83 ? 9.487 -6.421 -15.851 1.00 90.50 83 LYS A C 1
ATOM 641 O O . LYS A 1 83 ? 8.650 -6.743 -16.686 1.00 90.50 83 LYS A O 1
ATOM 646 N N . LYS A 1 84 ? 10.176 -7.330 -15.155 1.00 93.75 84 LYS A N 1
ATOM 647 C CA . LYS A 1 84 ? 9.945 -8.783 -15.193 1.00 93.75 84 LYS A CA 1
ATOM 648 C C . LYS A 1 84 ? 9.068 -9.253 -14.024 1.00 93.75 84 LYS A C 1
ATOM 650 O O . LYS A 1 84 ? 8.965 -10.454 -13.795 1.00 93.75 84 LYS A O 1
ATOM 655 N N . LYS A 1 85 ? 8.467 -8.318 -13.277 1.00 90.88 85 LYS A N 1
ATOM 656 C CA . LYS A 1 85 ? 7.662 -8.538 -12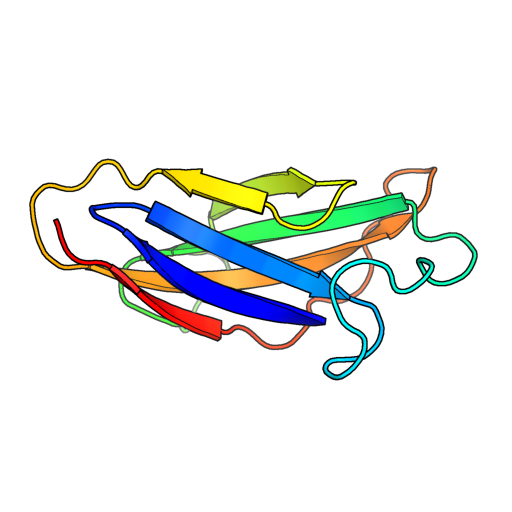.067 1.00 90.88 85 LYS A CA 1
ATOM 657 C C . LYS A 1 85 ? 8.398 -9.315 -10.970 1.00 90.88 85 LYS A C 1
ATOM 659 O O . LYS A 1 85 ? 7.773 -9.963 -10.133 1.00 90.88 85 LYS A O 1
ATOM 664 N N . ARG A 1 86 ? 9.732 -9.228 -10.934 1.00 94.19 86 ARG A N 1
ATOM 665 C CA . ARG A 1 86 ? 10.530 -9.757 -9.824 1.00 94.19 86 ARG A CA 1
ATOM 666 C C . ARG A 1 86 ? 10.390 -8.814 -8.640 1.00 94.19 86 ARG A C 1
ATOM 668 O O . ARG A 1 86 ? 10.617 -7.613 -8.778 1.00 94.19 86 ARG A O 1
ATOM 675 N N . MET A 1 87 ? 10.008 -9.371 -7.498 1.00 94.50 87 MET A N 1
ATOM 676 C CA 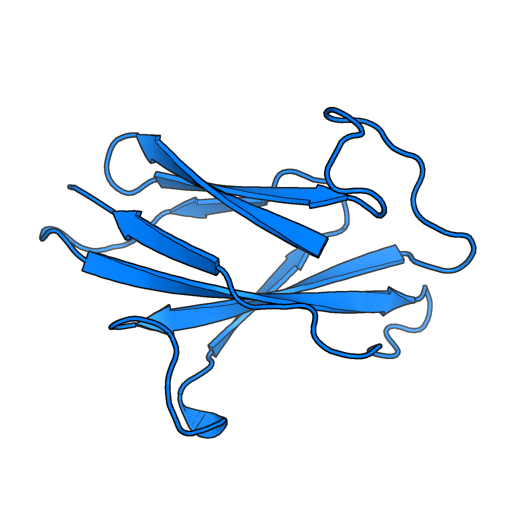. MET A 1 87 ? 9.753 -8.619 -6.275 1.00 94.50 87 MET A CA 1
ATOM 677 C C . MET A 1 87 ? 11.063 -8.351 -5.530 1.00 94.50 87 MET A C 1
ATOM 679 O O . MET A 1 87 ? 11.859 -9.265 -5.313 1.00 94.50 87 MET A O 1
ATOM 683 N N . GLY A 1 88 ? 11.278 -7.095 -5.152 1.00 91.50 88 GLY A N 1
ATOM 684 C CA . GLY A 1 88 ? 12.330 -6.683 -4.231 1.00 91.50 88 GLY A CA 1
ATOM 685 C C . GLY A 1 88 ? 11.928 -6.885 -2.764 1.00 91.50 88 GLY A C 1
ATOM 686 O O . GLY A 1 88 ? 10.901 -7.499 -2.475 1.00 91.50 88 GLY A O 1
ATOM 687 N N . PRO A 1 89 ? 12.725 -6.366 -1.818 1.00 91.38 89 PRO A N 1
ATOM 688 C CA . PRO A 1 89 ? 12.380 -6.407 -0.403 1.00 91.38 89 PRO A CA 1
ATOM 689 C C . PRO A 1 89 ? 11.184 -5.498 -0.084 1.00 91.38 89 PRO A C 1
ATOM 691 O O . PRO A 1 89 ? 10.949 -4.485 -0.750 1.00 91.38 89 PRO A O 1
ATOM 694 N N . PHE A 1 90 ? 10.465 -5.842 0.985 1.00 92.00 90 PHE A N 1
ATOM 695 C CA . PHE A 1 90 ? 9.486 -4.945 1.591 1.00 92.00 90 PHE A CA 1
ATOM 696 C C . PHE A 1 90 ? 10.180 -3.734 2.218 1.00 92.00 90 PHE A C 1
ATOM 698 O O . PHE A 1 90 ? 11.209 -3.882 2.874 1.00 92.00 90 PHE A O 1
ATOM 705 N N . GLY A 1 91 ? 9.593 -2.553 2.030 1.00 89.81 91 GLY A N 1
ATOM 706 C CA . GLY A 1 91 ? 9.900 -1.379 2.843 1.00 89.81 91 GLY A CA 1
ATOM 707 C C . GLY A 1 91 ? 9.163 -1.404 4.182 1.00 89.81 91 GLY A C 1
ATOM 708 O O . GLY A 1 91 ? 8.342 -2.295 4.434 1.00 89.81 91 GLY A O 1
ATOM 709 N N . ASP A 1 92 ? 9.428 -0.396 5.011 1.00 92.19 92 ASP A N 1
ATOM 710 C CA . ASP A 1 92 ? 8.783 -0.272 6.312 1.00 92.19 92 ASP A CA 1
ATOM 711 C C . ASP A 1 92 ? 7.271 -0.064 6.159 1.00 92.19 92 ASP A C 1
ATOM 713 O O . ASP A 1 92 ? 6.819 0.659 5.259 1.00 92.19 92 ASP A O 1
ATOM 717 N N . PRO A 1 93 ? 6.467 -0.726 7.005 1.00 95.25 93 PRO A N 1
ATOM 718 C CA . PRO A 1 93 ? 5.032 -0.552 6.989 1.00 95.25 93 PRO A CA 1
ATOM 719 C C . PRO A 1 93 ? 4.624 0.804 7.575 1.00 95.25 93 PRO A C 1
ATOM 721 O O . PRO A 1 93 ? 5.281 1.354 8.455 1.00 95.25 93 PRO A O 1
ATOM 724 N N . VAL A 1 94 ? 3.473 1.301 7.136 1.00 95.56 94 VAL A N 1
ATOM 725 C CA . VAL A 1 94 ? 2.829 2.515 7.651 1.00 95.56 94 VAL A CA 1
ATOM 726 C C . VAL A 1 94 ? 1.441 2.180 8.179 1.00 95.56 94 VAL A C 1
ATOM 728 O O . VAL A 1 94 ? 0.796 1.263 7.675 1.00 95.56 94 VAL A O 1
ATOM 731 N N . ILE A 1 95 ? 0.972 2.914 9.187 1.00 96.88 95 ILE A N 1
ATOM 732 C CA . ILE A 1 95 ? -0.352 2.734 9.795 1.00 96.88 95 ILE A CA 1
ATOM 733 C C . ILE A 1 95 ? -1.204 3.969 9.510 1.00 96.88 95 ILE A C 1
ATOM 735 O O . ILE A 1 95 ? -0.718 5.093 9.613 1.00 96.88 95 ILE A O 1
ATOM 739 N N . VAL A 1 96 ? -2.479 3.758 9.187 1.00 95.81 96 VAL A N 1
ATOM 740 C CA . VAL A 1 96 ? -3.467 4.814 8.958 1.00 95.81 96 VAL A CA 1
ATOM 741 C C . VAL A 1 96 ? -4.770 4.456 9.663 1.00 95.81 96 VAL A C 1
ATOM 743 O O . VAL A 1 96 ? -5.283 3.349 9.505 1.00 95.81 96 VAL A O 1
ATOM 746 N N . ALA A 1 97 ? -5.321 5.409 10.412 1.00 95.00 97 ALA A N 1
ATOM 747 C CA . ALA A 1 97 ? -6.706 5.353 10.864 1.00 95.00 97 ALA A CA 1
ATOM 748 C C . ALA A 1 97 ? -7.614 5.916 9.763 1.00 95.00 97 ALA A C 1
ATOM 750 O O . ALA A 1 97 ? -7.374 7.014 9.261 1.00 95.00 97 ALA A O 1
ATOM 751 N N . VAL A 1 98 ? -8.634 5.157 9.379 1.00 92.62 98 VAL A N 1
ATOM 752 C CA . VAL A 1 98 ? -9.606 5.517 8.344 1.00 92.62 98 VAL A CA 1
ATOM 753 C C . VAL A 1 98 ? -10.953 5.699 9.005 1.00 92.62 98 VAL A C 1
ATOM 755 O O . VAL A 1 98 ? -11.417 4.801 9.705 1.00 92.62 98 VAL A O 1
ATOM 758 N N . THR A 1 99 ? -11.574 6.847 8.776 1.00 89.69 99 THR A N 1
ATOM 759 C CA . THR A 1 99 ? -12.900 7.169 9.302 1.00 89.69 99 THR A CA 1
ATOM 760 C C . THR A 1 99 ? -13.965 7.028 8.209 1.00 89.69 99 THR A C 1
ATOM 762 O O . THR A 1 99 ? -13.630 7.169 7.025 1.00 89.69 99 THR A O 1
ATOM 765 N N . PRO A 1 100 ? -15.223 6.731 8.585 1.00 82.75 100 PRO A N 1
ATOM 766 C CA . PRO A 1 100 ? -16.345 6.631 7.654 1.00 82.75 100 PRO A CA 1
ATOM 767 C C . PRO A 1 100 ? -16.616 7.891 6.840 1.00 82.75 100 PRO A C 1
ATOM 769 O O . PRO A 1 100 ? -16.183 8.994 7.249 1.00 82.75 100 PRO A O 1
#